Protein AF-A0A9X4X932-F1 (afdb_monomer)

Structure (mmCIF, N/CA/C/O backbone):
data_AF-A0A9X4X932-F1
#
_entry.id   AF-A0A9X4X932-F1
#
loop_
_atom_site.group_PDB
_atom_site.id
_atom_site.type_symbol
_atom_site.label_atom_id
_atom_site.label_alt_id
_atom_site.label_comp_id
_atom_site.label_asym_id
_atom_site.label_entity_id
_atom_site.label_seq_id
_atom_site.pdbx_PDB_ins_code
_atom_site.Cartn_x
_atom_site.Cartn_y
_atom_site.Cartn_z
_atom_site.occupancy
_atom_site.B_iso_or_equiv
_atom_site.auth_seq_id
_atom_site.auth_comp_id
_atom_site.auth_asym_id
_atom_site.auth_atom_id
_atom_site.pdbx_PDB_model_num
ATOM 1 N N . MET A 1 1 ? -10.048 -12.515 31.908 1.00 48.00 1 MET A N 1
ATOM 2 C CA . MET A 1 1 ? -10.410 -12.973 30.539 1.00 48.00 1 MET A CA 1
ATOM 3 C C . MET A 1 1 ? -10.831 -11.863 29.555 1.00 48.00 1 MET A C 1
ATOM 5 O O . MET A 1 1 ? -10.753 -12.101 28.356 1.00 48.00 1 MET A O 1
ATOM 9 N N . VAL A 1 2 ? -11.217 -10.650 29.987 1.00 52.97 2 VAL A N 1
ATOM 10 C CA . VAL A 1 2 ? -11.709 -9.576 29.084 1.00 52.97 2 VAL A CA 1
ATOM 11 C C . VAL A 1 2 ? -10.612 -8.940 28.201 1.00 52.97 2 VAL A C 1
ATOM 13 O O . VAL A 1 2 ? -10.848 -8.695 27.019 1.00 52.97 2 VAL A O 1
ATOM 16 N N . GLY A 1 3 ? -9.392 -8.738 28.719 1.00 59.44 3 GLY A N 1
ATOM 17 C CA . GLY A 1 3 ? -8.287 -8.108 27.970 1.00 59.44 3 GLY A CA 1
ATOM 18 C C . GLY A 1 3 ? -7.778 -8.929 26.776 1.00 59.44 3 GLY A C 1
ATOM 19 O O . GLY A 1 3 ? -7.545 -8.387 25.696 1.00 59.44 3 GLY A O 1
ATOM 20 N N . MET A 1 4 ? -7.713 -10.255 26.925 1.00 61.53 4 MET A N 1
ATOM 21 C CA . MET A 1 4 ? -7.238 -11.170 25.878 1.00 61.53 4 MET A CA 1
ATOM 22 C C . MET A 1 4 ? -8.140 -11.158 24.631 1.00 61.53 4 MET A C 1
ATOM 24 O O . MET A 1 4 ? -7.664 -11.333 23.512 1.00 61.53 4 MET A O 1
ATOM 28 N N . ASN A 1 5 ? -9.438 -10.886 24.803 1.00 75.50 5 ASN A N 1
ATOM 29 C CA . ASN A 1 5 ? -10.392 -10.803 23.697 1.00 75.50 5 ASN A CA 1
ATOM 30 C C . ASN A 1 5 ? -10.298 -9.465 22.932 1.00 75.50 5 ASN A C 1
ATOM 32 O O . ASN A 1 5 ? -10.613 -9.405 21.745 1.00 75.50 5 ASN A O 1
ATOM 36 N N . SER A 1 6 ? -9.841 -8.394 23.592 1.00 78.00 6 SER A N 1
ATOM 37 C CA . SER A 1 6 ? -9.598 -7.089 22.958 1.00 78.00 6 SER A CA 1
ATOM 38 C C . SER A 1 6 ? -8.326 -7.112 22.106 1.00 78.00 6 SER A C 1
ATOM 40 O O . SER A 1 6 ? -8.357 -6.730 20.937 1.00 78.00 6 SER A O 1
ATOM 42 N N . ILE A 1 7 ? -7.238 -7.669 22.651 1.00 86.19 7 ILE A N 1
ATOM 43 C CA . ILE A 1 7 ? -5.955 -7.810 21.946 1.00 86.19 7 ILE A CA 1
ATOM 44 C C . ILE A 1 7 ? -6.124 -8.659 20.680 1.00 86.19 7 ILE A C 1
ATOM 46 O O . ILE A 1 7 ? -5.695 -8.250 19.606 1.00 86.19 7 ILE A O 1
ATOM 50 N N . LYS A 1 8 ? -6.834 -9.795 20.759 1.00 87.75 8 LYS A N 1
ATOM 51 C CA . LYS A 1 8 ? -7.120 -10.640 19.584 1.00 87.75 8 LYS A CA 1
ATOM 52 C C . LYS A 1 8 ? -7.899 -9.901 18.491 1.00 87.75 8 LYS A C 1
ATOM 54 O O . LYS A 1 8 ? -7.604 -10.072 17.311 1.00 87.75 8 LYS A O 1
ATOM 59 N N . LYS A 1 9 ? -8.882 -9.070 18.858 1.00 87.00 9 LYS A N 1
ATOM 60 C CA . LYS A 1 9 ? -9.646 -8.258 17.893 1.00 87.00 9 LYS A CA 1
ATOM 61 C C . LYS A 1 9 ? -8.775 -7.197 17.229 1.00 87.00 9 LYS A C 1
ATOM 63 O O . LYS A 1 9 ? -8.892 -7.001 16.023 1.00 87.00 9 LYS A O 1
ATOM 68 N N . PHE A 1 10 ? -7.906 -6.551 18.000 1.00 87.31 10 PHE A N 1
ATOM 69 C CA . PHE A 1 10 ? -6.964 -5.563 17.486 1.00 87.31 10 PHE A CA 1
ATOM 70 C C . PHE A 1 10 ? -5.944 -6.192 16.529 1.00 87.31 10 PHE A C 1
ATOM 72 O O . PHE A 1 10 ? -5.785 -5.713 15.412 1.00 87.31 10 PHE A O 1
ATOM 79 N N . LEU A 1 11 ? -5.341 -7.323 16.907 1.00 92.19 11 LEU A N 1
ATOM 80 C CA . LEU A 1 11 ? -4.421 -8.066 16.041 1.00 92.19 11 LEU A CA 1
ATOM 81 C C . LEU A 1 11 ? -5.098 -8.537 14.752 1.00 92.19 11 LEU A C 1
ATOM 83 O O . LEU A 1 11 ? -4.526 -8.394 13.678 1.00 92.19 11 LEU A O 1
ATOM 87 N N . LYS A 1 12 ? -6.338 -9.039 14.829 1.00 92.44 12 LYS A N 1
ATOM 88 C CA . LYS A 1 12 ? -7.107 -9.423 13.635 1.00 92.44 12 LYS A CA 1
ATOM 89 C C . LYS A 1 12 ? -7.362 -8.229 12.710 1.00 92.44 12 LYS A C 1
ATOM 91 O O . LYS A 1 12 ? -7.328 -8.387 11.495 1.00 92.44 12 LYS A O 1
ATOM 96 N N . TRP A 1 13 ? -7.614 -7.050 13.277 1.00 93.12 13 TRP A N 1
ATOM 97 C CA . TRP A 1 13 ? -7.796 -5.821 12.508 1.00 93.12 13 TRP A CA 1
ATOM 98 C C . TRP A 1 13 ? -6.495 -5.372 11.828 1.00 93.12 13 TRP A C 1
ATOM 100 O O . TRP A 1 13 ? -6.516 -5.127 10.625 1.00 93.12 13 TRP A O 1
ATOM 110 N N . ILE A 1 14 ? -5.365 -5.366 12.549 1.00 93.19 14 ILE A N 1
ATOM 111 C CA . ILE A 1 14 ? -4.039 -5.091 11.967 1.00 93.19 14 ILE A CA 1
ATOM 112 C C . ILE A 1 14 ? -3.727 -6.084 10.850 1.00 93.19 14 ILE A C 1
ATOM 114 O O . ILE A 1 14 ? -3.326 -5.680 9.767 1.00 93.19 14 ILE A O 1
ATOM 118 N N . PHE A 1 15 ? -3.933 -7.378 11.087 1.00 95.06 15 PHE A N 1
ATOM 119 C CA . PHE A 1 15 ? -3.639 -8.405 10.094 1.00 95.06 15 PHE A CA 1
ATOM 120 C C . PHE A 1 15 ? -4.489 -8.237 8.830 1.00 95.06 15 PHE A C 1
ATOM 122 O O . PHE A 1 15 ? -3.978 -8.351 7.721 1.00 95.06 15 PHE A O 1
ATOM 129 N N . GLY A 1 16 ? -5.770 -7.886 8.983 1.00 94.81 16 GLY A N 1
ATOM 130 C CA . GLY A 1 16 ? -6.623 -7.529 7.849 1.00 94.81 16 GLY A CA 1
ATOM 131 C C . GLY A 1 16 ? -6.094 -6.319 7.075 1.00 94.81 16 GLY A C 1
ATOM 132 O O . GLY A 1 16 ? -6.049 -6.350 5.849 1.00 94.81 16 GLY A O 1
ATOM 133 N N . LEU A 1 17 ? -5.635 -5.279 7.776 1.00 95.62 17 LEU A N 1
ATOM 134 C CA . LEU A 1 17 ? -5.040 -4.097 7.152 1.00 95.62 17 LEU A CA 1
ATOM 135 C C . LEU A 1 17 ? -3.731 -4.426 6.415 1.00 95.62 17 LEU A C 1
ATOM 137 O O . LEU A 1 17 ? -3.503 -3.919 5.318 1.00 95.62 17 LEU A O 1
ATOM 141 N N . LEU A 1 18 ? -2.895 -5.298 6.982 1.00 96.25 18 LEU A N 1
ATOM 142 C CA . LEU A 1 18 ? -1.676 -5.785 6.334 1.00 96.25 18 LEU A CA 1
ATOM 143 C C . LEU A 1 18 ? -1.996 -6.554 5.051 1.00 96.25 18 LEU A C 1
ATOM 145 O O . LEU A 1 18 ? -1.373 -6.289 4.030 1.00 96.25 18 LEU A O 1
ATOM 149 N N . LEU A 1 19 ? -2.996 -7.441 5.072 1.00 97.19 19 LEU A N 1
ATOM 150 C CA . LEU A 1 19 ? -3.421 -8.184 3.883 1.00 97.19 19 LEU A CA 1
ATOM 151 C C . LEU A 1 19 ? -3.936 -7.267 2.768 1.00 97.19 19 LEU A C 1
ATOM 153 O O . LEU A 1 19 ? -3.613 -7.492 1.607 1.00 97.19 19 LEU A O 1
ATOM 157 N N . ILE A 1 20 ? -4.704 -6.226 3.108 1.00 96.19 20 ILE A N 1
ATOM 158 C CA . ILE A 1 20 ? -5.204 -5.253 2.123 1.00 96.19 20 ILE A CA 1
ATOM 159 C C . ILE A 1 20 ? -4.041 -4.491 1.484 1.00 96.19 20 ILE A C 1
ATOM 161 O O . ILE A 1 20 ? -3.986 -4.377 0.261 1.00 96.19 20 ILE A O 1
ATOM 165 N N . ASN A 1 21 ? -3.099 -4.001 2.297 1.00 97.19 21 ASN A N 1
ATOM 166 C CA . ASN A 1 21 ? -1.912 -3.325 1.776 1.00 97.19 21 ASN A CA 1
ATOM 167 C C . ASN A 1 21 ? -1.077 -4.271 0.905 1.00 97.19 21 ASN A C 1
ATOM 169 O O . ASN A 1 21 ? -0.678 -3.891 -0.187 1.00 97.19 21 ASN A O 1
ATOM 173 N N . PHE A 1 22 ? -0.866 -5.511 1.348 1.00 97.38 22 PHE A N 1
ATOM 174 C CA . PHE A 1 22 ? -0.100 -6.510 0.608 1.00 97.38 22 PHE A CA 1
ATOM 175 C C . PHE A 1 22 ? -0.729 -6.837 -0.752 1.00 97.38 22 PHE A C 1
ATOM 177 O O . PHE A 1 22 ? -0.048 -6.789 -1.772 1.00 97.38 22 PHE A O 1
ATOM 184 N N . ALA A 1 23 ? -2.038 -7.099 -0.789 1.00 97.75 23 ALA A N 1
ATOM 185 C CA . ALA A 1 23 ? -2.752 -7.364 -2.036 1.00 97.75 23 ALA A CA 1
ATOM 186 C C . ALA A 1 23 ? -2.710 -6.159 -2.989 1.00 97.75 23 ALA A C 1
ATOM 188 O O . ALA A 1 23 ? -2.485 -6.326 -4.185 1.00 97.75 23 ALA A O 1
ATOM 189 N N . GLY A 1 24 ? -2.887 -4.943 -2.463 1.00 97.19 24 GLY A N 1
ATOM 190 C CA . GLY A 1 24 ? -2.787 -3.730 -3.269 1.00 97.19 24 GLY A CA 1
ATOM 191 C C . GLY A 1 24 ? -1.385 -3.494 -3.823 1.00 97.19 24 GLY A C 1
ATOM 192 O O . GLY A 1 24 ? -1.252 -3.169 -4.997 1.00 97.19 24 GLY A O 1
ATOM 193 N N . LEU A 1 25 ? -0.342 -3.734 -3.023 1.00 97.25 25 LEU A N 1
ATOM 194 C CA . LEU A 1 25 ? 1.043 -3.635 -3.482 1.00 97.25 25 LEU A CA 1
ATOM 195 C C . LEU A 1 25 ? 1.350 -4.646 -4.583 1.00 97.25 25 LEU A C 1
ATOM 197 O O . LEU A 1 25 ? 1.926 -4.249 -5.583 1.00 97.25 25 LEU A O 1
ATOM 201 N N . ILE A 1 26 ? 0.886 -5.897 -4.480 1.00 97.62 26 ILE A N 1
ATOM 202 C CA . ILE A 1 26 ? 1.045 -6.880 -5.568 1.00 97.62 26 ILE A CA 1
ATOM 203 C C . ILE A 1 26 ? 0.453 -6.350 -6.879 1.00 97.62 26 ILE A C 1
ATOM 205 O O . ILE A 1 26 ? 1.093 -6.437 -7.924 1.00 97.62 26 ILE A O 1
ATOM 209 N N . LEU A 1 27 ? -0.759 -5.790 -6.839 1.00 97.06 27 LEU A N 1
ATOM 210 C CA . LEU A 1 27 ? -1.405 -5.245 -8.035 1.00 97.06 27 LEU A CA 1
ATOM 211 C C . LEU A 1 27 ? -0.651 -4.032 -8.594 1.00 97.06 27 LEU A C 1
ATOM 213 O O . LEU A 1 27 ? -0.505 -3.915 -9.808 1.00 97.06 27 LEU A O 1
ATOM 217 N N . ILE A 1 28 ? -0.146 -3.157 -7.724 1.00 96.88 28 ILE A N 1
ATOM 218 C CA . ILE A 1 28 ? 0.656 -1.991 -8.116 1.00 96.88 28 ILE A CA 1
ATOM 219 C C . ILE A 1 28 ? 1.989 -2.422 -8.728 1.00 96.88 28 ILE A C 1
ATOM 221 O O . ILE A 1 28 ? 2.394 -1.864 -9.746 1.00 96.88 28 ILE A O 1
ATOM 225 N N . THR A 1 29 ? 2.642 -3.435 -8.164 1.00 95.31 29 THR A N 1
ATOM 226 C CA . THR A 1 29 ? 3.875 -4.004 -8.706 1.00 95.31 29 THR A CA 1
ATOM 227 C C . THR A 1 29 ? 3.627 -4.643 -10.069 1.00 95.31 29 THR A C 1
ATOM 229 O O . THR A 1 29 ? 4.384 -4.399 -11.004 1.00 95.31 29 THR A O 1
ATOM 232 N N . LEU A 1 30 ? 2.533 -5.394 -10.242 1.00 95.62 30 LEU A N 1
ATOM 233 C CA . LEU A 1 30 ? 2.153 -5.947 -11.549 1.00 95.62 30 LEU A CA 1
ATOM 234 C C . LEU A 1 30 ? 1.865 -4.847 -12.580 1.00 95.62 30 LEU A C 1
ATOM 236 O O . LEU A 1 30 ? 2.306 -4.948 -13.724 1.00 95.62 30 LEU A O 1
ATOM 240 N N . TYR A 1 31 ? 1.161 -3.788 -12.176 1.00 93.62 31 TYR A N 1
ATOM 241 C CA . TYR A 1 31 ? 0.889 -2.629 -13.024 1.00 93.62 31 TYR A CA 1
ATOM 242 C C . TYR A 1 31 ? 2.180 -1.912 -13.442 1.00 93.62 31 TYR A C 1
ATOM 244 O O . TYR A 1 31 ? 2.394 -1.677 -14.630 1.00 93.62 31 TYR A O 1
ATOM 252 N N . SER A 1 32 ? 3.063 -1.622 -12.484 1.00 92.50 32 SER A N 1
ATOM 253 C CA . SER A 1 32 ? 4.355 -0.972 -12.733 1.00 92.50 32 SER A CA 1
ATOM 254 C C . SER A 1 32 ? 5.233 -1.841 -13.628 1.00 92.50 32 SER A C 1
ATOM 256 O O . SER A 1 32 ? 5.859 -1.342 -14.561 1.00 92.50 32 SER A O 1
ATOM 258 N N . ALA A 1 33 ? 5.228 -3.160 -13.407 1.00 91.06 33 ALA A N 1
ATOM 259 C CA . ALA A 1 33 ? 5.977 -4.099 -14.226 1.00 91.06 33 ALA A CA 1
ATOM 260 C C . ALA A 1 33 ? 5.487 -4.089 -15.679 1.00 91.06 33 ALA A C 1
ATOM 262 O O . ALA A 1 33 ? 6.291 -3.955 -16.600 1.00 91.06 33 ALA A O 1
ATOM 263 N N . TYR A 1 34 ? 4.170 -4.169 -15.885 1.00 89.94 34 TYR A N 1
ATOM 264 C CA . TYR A 1 34 ? 3.567 -4.105 -17.213 1.00 89.94 34 TYR A CA 1
ATOM 265 C C . TYR A 1 34 ? 3.877 -2.782 -17.921 1.00 89.94 34 TYR A C 1
ATOM 267 O O . TYR A 1 34 ? 4.295 -2.787 -19.077 1.00 89.94 34 TYR A O 1
ATOM 275 N N . TYR A 1 35 ? 3.711 -1.655 -17.228 1.00 87.62 35 TYR A N 1
ATOM 276 C CA . TYR A 1 35 ? 3.899 -0.333 -17.817 1.00 87.62 35 TYR A CA 1
ATOM 277 C C . TYR A 1 35 ? 5.362 -0.060 -18.180 1.00 87.62 35 TYR A C 1
ATOM 279 O O . TYR A 1 35 ? 5.644 0.452 -19.260 1.00 87.62 35 TYR A O 1
ATOM 287 N N . SER A 1 36 ? 6.303 -0.431 -17.310 1.00 86.62 36 SER A N 1
ATOM 288 C CA . SER A 1 36 ? 7.715 -0.085 -17.483 1.00 86.62 36 SER A CA 1
ATOM 289 C C . SER A 1 36 ? 8.491 -1.131 -18.280 1.00 86.62 36 SER A C 1
ATOM 291 O O . SER A 1 36 ? 9.165 -0.777 -19.246 1.00 86.62 36 SER A O 1
ATOM 293 N N . PHE A 1 37 ? 8.360 -2.424 -17.967 1.00 86.25 37 PHE A N 1
ATOM 294 C CA . PHE A 1 37 ? 9.040 -3.482 -18.729 1.00 86.25 37 PHE A CA 1
ATOM 295 C C . PHE A 1 37 ? 8.338 -3.800 -20.052 1.00 86.25 37 PHE A C 1
ATOM 297 O O . PHE A 1 37 ? 8.988 -4.277 -20.979 1.00 86.25 37 PHE A O 1
ATOM 304 N N . GLY A 1 38 ? 7.049 -3.471 -20.197 1.00 79.94 38 GLY A N 1
ATOM 305 C CA . GLY A 1 38 ? 6.346 -3.575 -21.478 1.00 79.94 38 GLY A CA 1
ATOM 306 C C . GLY A 1 38 ? 6.996 -2.737 -22.579 1.00 79.94 38 GLY A C 1
ATOM 307 O O . GLY A 1 38 ? 6.949 -3.120 -23.740 1.00 79.94 38 GLY A O 1
ATOM 308 N N . THR A 1 39 ? 7.689 -1.648 -22.231 1.00 78.50 39 THR A N 1
ATOM 309 C CA . THR A 1 39 ? 8.408 -0.809 -23.204 1.00 78.50 39 THR A CA 1
ATOM 310 C C . THR A 1 39 ? 9.663 -1.466 -23.785 1.00 78.50 39 THR A C 1
ATOM 312 O O . THR A 1 39 ? 10.127 -1.063 -24.852 1.00 78.50 39 THR A O 1
ATOM 315 N N . MET A 1 40 ? 10.183 -2.528 -23.154 1.00 79.12 40 MET A N 1
ATOM 316 C CA . MET A 1 40 ? 11.346 -3.265 -23.664 1.00 79.12 40 MET A CA 1
ATOM 317 C C . MET A 1 40 ? 11.074 -3.939 -25.009 1.00 79.12 40 MET A C 1
ATOM 319 O O . MET A 1 40 ? 12.001 -4.112 -25.797 1.00 79.12 40 MET A O 1
ATOM 323 N N . ILE A 1 41 ? 9.811 -4.255 -25.324 1.00 77.94 41 ILE A N 1
ATOM 324 C CA . ILE A 1 41 ? 9.432 -4.793 -26.642 1.00 77.94 41 ILE A CA 1
ATOM 325 C C . ILE A 1 41 ? 9.689 -3.789 -27.778 1.00 77.94 41 ILE A C 1
ATOM 327 O O . ILE A 1 41 ? 9.788 -4.185 -28.935 1.00 77.94 41 ILE A O 1
ATOM 331 N N . PHE A 1 42 ? 9.827 -2.501 -27.447 1.00 79.56 42 PHE A N 1
ATOM 332 C CA . PHE A 1 42 ? 10.140 -1.419 -28.380 1.00 79.56 42 PHE 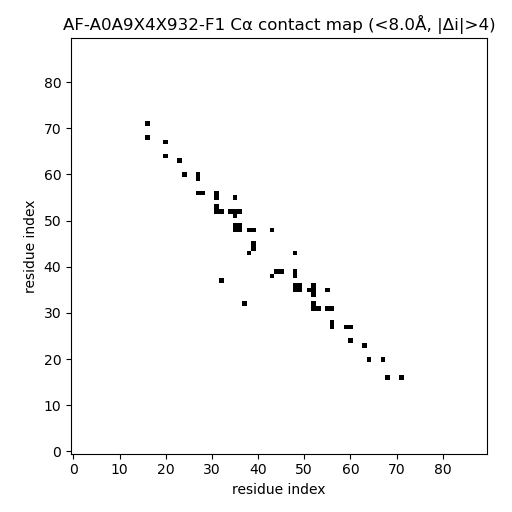A CA 1
ATOM 333 C C . PHE A 1 42 ? 11.634 -1.045 -28.385 1.00 79.56 42 PHE A C 1
ATOM 335 O O . PHE A 1 42 ? 12.004 -0.015 -28.941 1.00 79.56 42 PHE A O 1
ATOM 342 N N . GLY A 1 43 ? 12.505 -1.869 -27.786 1.00 76.00 43 GLY A N 1
ATOM 343 C CA . GLY A 1 43 ? 13.961 -1.687 -27.828 1.00 76.00 43 GLY A CA 1
ATOM 344 C C . GLY A 1 43 ? 14.540 -0.770 -26.745 1.00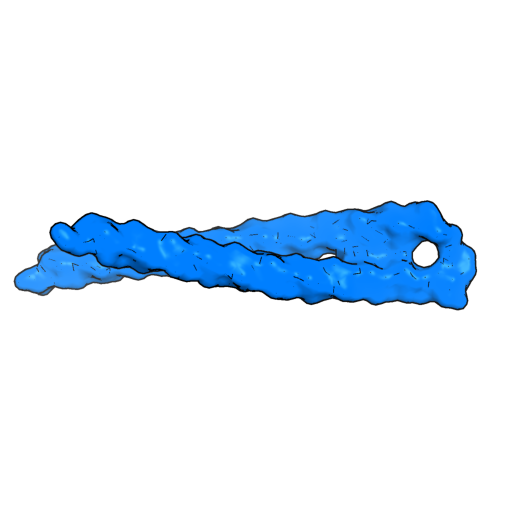 76.00 43 GLY A C 1
ATOM 345 O O . GLY A 1 43 ? 15.694 -0.361 -26.852 1.00 76.00 43 GLY A O 1
ATOM 346 N N . VAL A 1 44 ? 13.772 -0.446 -25.697 1.00 77.50 44 VAL A N 1
ATOM 347 C CA . VAL A 1 44 ? 14.269 0.320 -24.540 1.00 77.50 44 VAL A CA 1
ATOM 348 C C . VAL A 1 44 ? 15.295 -0.503 -23.753 1.00 77.50 44 VAL A C 1
ATOM 350 O O . VAL A 1 44 ? 15.060 -1.669 -23.435 1.00 77.50 44 VAL A O 1
ATOM 353 N N . HIS A 1 45 ? 16.430 0.115 -23.406 1.00 80.94 45 HIS A N 1
ATOM 354 C CA . HIS A 1 45 ? 17.477 -0.522 -22.605 1.00 80.94 45 HIS A CA 1
ATOM 355 C C . HIS A 1 45 ? 16.989 -0.892 -21.198 1.00 80.94 45 HIS A C 1
ATOM 357 O O . HIS A 1 45 ? 16.283 -0.121 -20.543 1.00 80.94 45 HIS A O 1
ATOM 363 N N . THR A 1 46 ? 17.453 -2.042 -20.702 1.00 80.62 46 THR A N 1
ATOM 364 C CA . THR A 1 46 ? 17.062 -2.620 -19.408 1.00 80.62 46 THR A CA 1
ATOM 365 C C . THR A 1 46 ? 17.171 -1.640 -18.240 1.00 80.62 46 THR A C 1
ATOM 367 O O . THR A 1 46 ? 16.290 -1.589 -17.386 1.00 80.62 46 THR A O 1
ATOM 370 N N . GLU A 1 47 ? 18.217 -0.815 -18.227 1.00 84.50 47 GLU A N 1
ATOM 371 C CA . GLU A 1 47 ? 18.470 0.161 -17.163 1.00 84.50 47 GLU A CA 1
ATOM 372 C C . GLU A 1 47 ? 17.400 1.258 -17.083 1.00 84.50 47 GLU A C 1
ATOM 374 O O . GLU A 1 47 ? 16.967 1.624 -15.989 1.00 84.50 47 GLU A O 1
ATOM 379 N N . ALA A 1 48 ? 16.938 1.757 -18.232 1.00 85.62 48 ALA A N 1
ATOM 380 C CA . ALA A 1 48 ? 15.922 2.805 -18.286 1.00 85.62 48 ALA A CA 1
ATOM 381 C C . ALA A 1 48 ? 14.569 2.285 -17.780 1.00 85.62 48 ALA A C 1
ATOM 383 O O . ALA A 1 48 ? 13.937 2.909 -16.932 1.00 85.62 48 ALA A O 1
ATOM 384 N N . ALA A 1 49 ? 14.180 1.085 -18.206 1.00 86.06 49 ALA A N 1
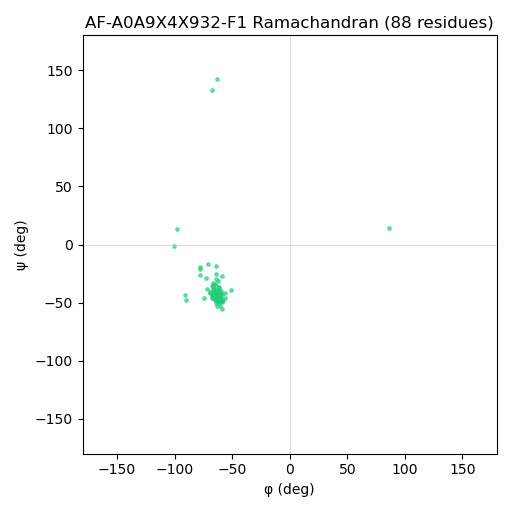ATOM 385 C CA . ALA A 1 49 ? 12.931 0.466 -17.776 1.00 86.06 49 ALA A CA 1
ATOM 386 C C . ALA A 1 49 ? 12.920 0.096 -16.280 1.00 86.06 49 ALA A C 1
ATOM 388 O O . ALA A 1 49 ? 11.880 0.213 -15.637 1.00 86.06 49 ALA A O 1
ATOM 389 N N . ILE A 1 50 ? 14.062 -0.293 -15.692 1.00 89.19 50 ILE A N 1
ATOM 390 C CA . ILE A 1 50 ? 14.167 -0.505 -14.236 1.00 89.19 50 ILE A CA 1
ATOM 391 C C . ILE A 1 50 ? 13.950 0.813 -13.483 1.00 89.19 50 ILE A C 1
ATOM 393 O O . ILE A 1 50 ? 13.256 0.842 -12.465 1.00 89.19 50 ILE A O 1
ATOM 397 N N . LYS A 1 51 ? 14.530 1.915 -13.970 1.00 91.38 51 LYS A N 1
ATOM 398 C CA . LYS A 1 51 ? 14.342 3.236 -13.360 1.00 91.38 51 LYS A CA 1
ATOM 399 C C . LYS A 1 51 ? 12.878 3.674 -13.427 1.00 91.38 51 LYS A C 1
ATOM 401 O O . LYS A 1 51 ? 12.331 4.135 -12.424 1.00 91.38 51 LYS A O 1
ATOM 406 N N . ASP A 1 52 ? 12.242 3.483 -14.577 1.00 90.69 52 ASP A N 1
ATOM 407 C CA . ASP A 1 52 ? 10.833 3.824 -14.777 1.00 90.69 52 ASP A CA 1
ATOM 408 C C . ASP A 1 52 ? 9.898 2.943 -13.944 1.00 90.69 52 ASP A C 1
ATOM 410 O O . ASP A 1 52 ? 8.897 3.443 -13.425 1.00 90.69 52 ASP A O 1
ATOM 414 N N . PHE A 1 53 ? 10.251 1.668 -13.750 1.00 93.81 53 PHE A N 1
ATOM 415 C CA . PHE A 1 53 ? 9.524 0.746 -12.879 1.00 93.81 53 PHE A CA 1
ATOM 416 C C . PHE A 1 53 ? 9.474 1.270 -11.447 1.00 93.81 53 PHE A C 1
ATOM 418 O O . PHE A 1 53 ? 8.390 1.480 -10.910 1.00 93.81 53 PHE A O 1
ATOM 425 N N . TRP A 1 54 ? 10.632 1.563 -10.848 1.00 94.12 54 TRP A N 1
ATOM 426 C CA . TRP A 1 54 ? 10.682 2.049 -9.467 1.00 94.12 54 TRP A CA 1
ATOM 427 C C . TRP A 1 54 ? 10.023 3.417 -9.299 1.00 94.12 54 TRP A C 1
ATOM 429 O O . TRP A 1 54 ? 9.396 3.668 -8.272 1.00 94.12 54 TRP A O 1
ATOM 439 N N . ASN A 1 55 ? 10.118 4.290 -10.304 1.00 94.88 55 ASN A N 1
ATOM 440 C CA . ASN A 1 55 ? 9.431 5.578 -10.282 1.00 94.88 55 ASN A CA 1
ATOM 441 C C . ASN A 1 55 ? 7.902 5.403 -10.296 1.00 94.88 55 ASN A C 1
ATOM 443 O O . ASN A 1 55 ? 7.199 5.984 -9.470 1.00 94.88 55 ASN A O 1
ATOM 447 N N . THR A 1 56 ? 7.392 4.555 -11.193 1.00 92.88 56 THR A N 1
ATOM 448 C CA . THR A 1 56 ? 5.956 4.247 -11.301 1.00 92.88 56 THR A CA 1
ATOM 449 C C . THR A 1 56 ? 5.442 3.570 -10.035 1.00 92.88 56 THR A C 1
ATOM 451 O O . THR A 1 56 ? 4.395 3.952 -9.503 1.00 92.88 56 THR A O 1
ATOM 454 N N . GLU A 1 57 ? 6.213 2.619 -9.508 1.00 94.62 57 GLU A N 1
ATOM 455 C CA . GLU A 1 57 ? 5.891 1.905 -8.280 1.00 94.62 57 GLU A CA 1
ATOM 456 C C . GLU A 1 57 ? 5.821 2.870 -7.100 1.00 94.62 57 GLU A C 1
ATOM 458 O O . GLU A 1 57 ? 4.832 2.873 -6.375 1.00 94.62 57 GLU A O 1
ATOM 463 N N . PHE A 1 58 ? 6.802 3.761 -6.941 1.00 95.94 58 PHE A N 1
ATOM 464 C CA . PHE A 1 58 ? 6.831 4.703 -5.825 1.00 95.94 58 PHE A CA 1
ATOM 465 C C . PHE A 1 58 ? 5.689 5.726 -5.889 1.00 95.94 58 PHE A C 1
ATOM 467 O O . PHE A 1 58 ? 4.989 5.936 -4.895 1.00 95.94 58 PHE A O 1
ATOM 474 N N . ILE A 1 59 ? 5.456 6.321 -7.064 1.00 96.56 59 ILE A N 1
ATOM 475 C CA . ILE A 1 59 ? 4.388 7.310 -7.277 1.00 96.56 59 ILE A CA 1
ATOM 476 C C . ILE A 1 59 ? 3.004 6.698 -7.032 1.00 96.56 59 ILE A C 1
ATOM 478 O O . ILE A 1 59 ? 2.109 7.396 -6.560 1.00 96.56 59 ILE A O 1
ATOM 482 N N . THR A 1 60 ? 2.823 5.405 -7.306 1.00 95.88 60 THR A N 1
ATOM 483 C CA . THR A 1 60 ? 1.528 4.727 -7.152 1.00 95.88 60 THR A CA 1
ATOM 484 C C . THR A 1 60 ? 1.353 4.115 -5.757 1.00 95.88 60 THR A C 1
ATOM 486 O O . THR A 1 60 ? 0.299 4.262 -5.133 1.00 95.88 60 THR A O 1
ATOM 489 N N . ALA A 1 61 ? 2.387 3.458 -5.227 1.00 96.69 61 ALA A N 1
ATOM 490 C CA . ALA A 1 61 ? 2.350 2.760 -3.944 1.00 96.69 61 ALA A CA 1
ATOM 491 C C . ALA A 1 61 ? 2.237 3.715 -2.755 1.00 96.69 61 ALA A C 1
ATOM 493 O O . ALA A 1 61 ? 1.476 3.440 -1.825 1.00 96.69 61 ALA A O 1
ATOM 494 N N . VAL A 1 62 ? 2.951 4.846 -2.773 1.00 97.00 62 VAL A N 1
ATOM 495 C CA . VAL A 1 62 ? 2.966 5.776 -1.633 1.00 97.00 62 VAL A CA 1
ATOM 496 C C . VAL A 1 62 ? 1.573 6.366 -1.360 1.00 97.00 62 VAL A C 1
ATOM 498 O O . VAL A 1 62 ? 1.088 6.214 -0.232 1.00 97.00 62 VAL A O 1
ATOM 501 N N . PRO A 1 63 ? 0.863 6.963 -2.340 1.00 97.56 63 PRO A N 1
ATOM 502 C CA . PRO A 1 63 ? -0.498 7.449 -2.123 1.00 97.56 63 PRO A CA 1
ATOM 503 C C . PRO A 1 63 ? -1.475 6.335 -1.743 1.00 97.56 63 PRO A C 1
ATOM 505 O O . PRO A 1 63 ? -2.345 6.559 -0.900 1.00 97.56 63 PRO A O 1
ATOM 508 N N . PHE A 1 64 ? -1.324 5.134 -2.315 1.00 97.38 64 PHE A N 1
ATOM 509 C CA . PHE A 1 64 ? -2.165 3.983 -1.982 1.00 97.38 64 PHE A CA 1
ATOM 510 C C . PHE A 1 64 ? -2.042 3.596 -0.503 1.00 97.38 64 PHE A C 1
ATOM 512 O O . PHE A 1 64 ? -3.054 3.545 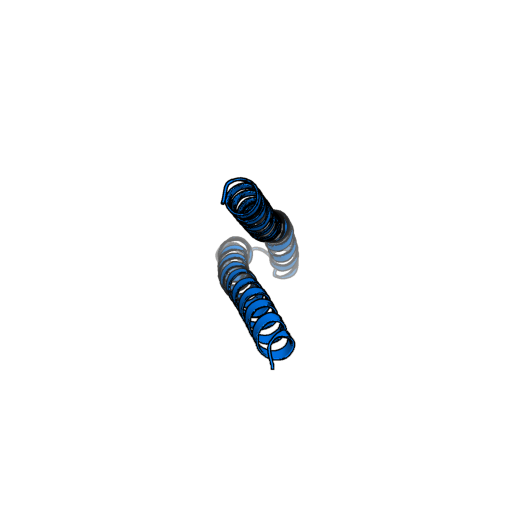0.202 1.00 97.38 64 PHE A O 1
ATOM 519 N N . ILE A 1 65 ? -0.815 3.384 -0.011 1.00 97.50 65 ILE A N 1
ATOM 520 C CA . ILE A 1 65 ? -0.564 3.031 1.393 1.00 97.50 65 ILE A CA 1
ATOM 521 C C . ILE A 1 65 ? -1.120 4.125 2.306 1.00 97.50 65 ILE A C 1
ATOM 523 O O . ILE A 1 65 ? -1.845 3.823 3.258 1.00 97.50 65 ILE A O 1
ATOM 527 N N . ILE A 1 66 ? -0.818 5.396 2.022 1.00 97.38 66 ILE A N 1
ATOM 528 C CA . ILE A 1 66 ? -1.297 6.522 2.834 1.00 97.38 66 ILE A CA 1
ATOM 529 C C . ILE A 1 66 ? -2.830 6.539 2.869 1.00 97.38 66 ILE A C 1
ATOM 531 O O . ILE A 1 66 ? -3.418 6.590 3.950 1.00 97.38 66 ILE A O 1
ATOM 535 N N . GLY A 1 67 ? -3.484 6.436 1.710 1.00 97.62 67 GLY A N 1
ATOM 536 C CA . GLY A 1 67 ? -4.940 6.464 1.592 1.00 97.62 67 GLY A CA 1
ATOM 537 C C . GLY A 1 67 ? -5.622 5.327 2.353 1.00 97.62 67 GLY A C 1
ATOM 538 O O . GLY A 1 67 ? -6.517 5.576 3.163 1.00 97.62 67 GLY A O 1
ATOM 539 N N . VAL A 1 68 ? -5.173 4.084 2.160 1.00 97.19 68 VAL A N 1
ATOM 540 C CA . VAL A 1 68 ? -5.745 2.907 2.837 1.00 97.19 68 VAL A CA 1
ATOM 541 C C . VAL A 1 68 ? -5.588 3.007 4.354 1.00 97.19 68 VAL A C 1
ATOM 543 O O . VA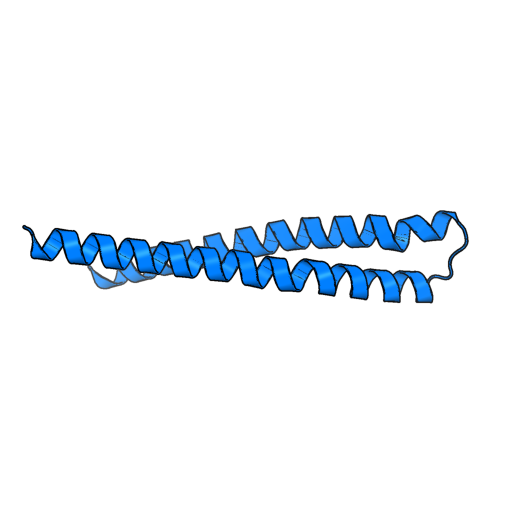L A 1 68 ? -6.546 2.761 5.093 1.00 97.19 68 VAL A O 1
ATOM 546 N N . ASN A 1 69 ? -4.410 3.407 4.837 1.00 96.00 69 ASN A N 1
ATOM 547 C CA . ASN A 1 69 ? -4.162 3.526 6.273 1.00 96.00 69 ASN A CA 1
ATOM 548 C C . ASN A 1 69 ? -4.957 4.682 6.900 1.00 96.00 69 ASN A C 1
ATOM 550 O O . ASN A 1 69 ? -5.557 4.498 7.962 1.00 96.00 69 ASN A O 1
ATOM 554 N N . LEU A 1 70 ? -5.045 5.842 6.238 1.00 97.12 70 LEU A N 1
ATOM 555 C CA . LEU A 1 70 ? -5.865 6.964 6.707 1.00 97.12 70 LEU A CA 1
ATOM 556 C C . LEU A 1 70 ? -7.347 6.591 6.798 1.00 97.12 70 LEU A C 1
ATOM 558 O O . LEU A 1 70 ? -7.996 6.896 7.803 1.00 97.12 70 LEU A O 1
ATOM 562 N N . LEU A 1 71 ? -7.884 5.892 5.794 1.00 95.44 71 LEU A N 1
ATOM 563 C CA . LEU A 1 71 ? -9.264 5.400 5.810 1.00 95.44 71 LEU A CA 1
ATOM 564 C C . LEU A 1 71 ? -9.496 4.396 6.947 1.00 95.44 71 LEU A C 1
ATOM 566 O O . LEU A 1 71 ? -10.492 4.491 7.673 1.00 95.44 71 LEU A O 1
ATOM 570 N N . ALA A 1 72 ? -8.569 3.459 7.153 1.00 95.00 72 ALA A N 1
ATOM 571 C CA . ALA A 1 7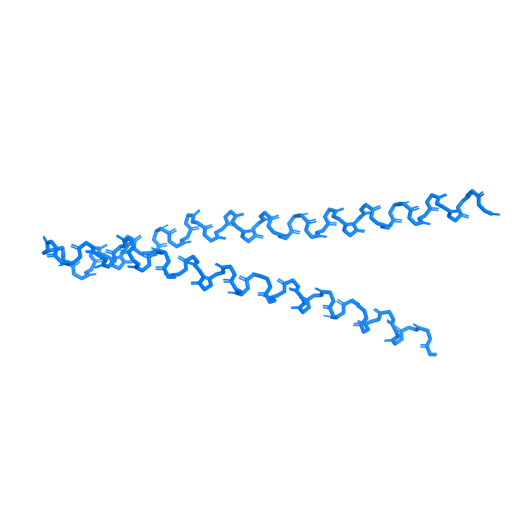2 ? -8.658 2.480 8.233 1.00 95.00 72 ALA A CA 1
ATOM 572 C C . ALA A 1 72 ? -8.660 3.154 9.618 1.00 95.00 72 ALA A C 1
ATOM 574 O O . ALA A 1 72 ? -9.497 2.836 10.466 1.00 95.00 72 ALA A O 1
ATOM 575 N N . ILE A 1 73 ? -7.779 4.131 9.842 1.00 93.75 73 ILE A N 1
ATOM 576 C CA . ILE A 1 73 ? -7.718 4.890 11.099 1.00 93.75 73 ILE A CA 1
ATOM 577 C C . ILE A 1 73 ? -8.987 5.730 11.288 1.00 93.75 73 ILE A C 1
ATOM 579 O O . ILE A 1 73 ? -9.599 5.695 12.357 1.00 93.75 73 ILE A O 1
ATOM 583 N N . SER A 1 74 ? -9.434 6.436 10.248 1.00 94.31 74 SER A N 1
ATOM 584 C CA . SER A 1 74 ? -10.619 7.303 10.309 1.00 94.31 74 SER A CA 1
ATOM 585 C C . SER A 1 74 ? -11.882 6.509 10.643 1.00 94.31 74 SER A C 1
ATOM 587 O O . SER A 1 74 ? -12.664 6.900 11.512 1.00 94.31 74 SER A O 1
ATOM 589 N N . THR A 1 75 ? -12.064 5.345 10.017 1.00 92.25 75 THR A N 1
ATOM 590 C CA . THR A 1 75 ? -13.201 4.456 10.300 1.00 92.25 75 THR A CA 1
ATOM 591 C C . THR A 1 75 ? -13.141 3.872 11.713 1.00 92.25 75 THR A C 1
ATOM 593 O O . THR A 1 75 ? -14.175 3.788 12.386 1.00 92.25 75 THR A O 1
ATOM 596 N N . ALA A 1 76 ? -11.949 3.525 12.209 1.00 90.12 76 ALA A N 1
ATOM 597 C CA . ALA A 1 76 ? -11.765 3.075 13.587 1.00 90.12 76 ALA A CA 1
ATOM 598 C C . ALA A 1 76 ? -12.130 4.176 14.599 1.00 90.12 76 ALA A C 1
ATOM 600 O O . ALA A 1 76 ? -12.922 3.930 15.516 1.00 90.12 76 ALA A O 1
ATOM 601 N N . LEU A 1 77 ? -11.637 5.402 14.393 1.00 91.00 77 LEU A N 1
ATOM 602 C CA . LEU A 1 77 ? -11.944 6.564 15.234 1.00 91.00 77 LEU A CA 1
ATOM 603 C C . LEU A 1 77 ? -13.442 6.888 15.232 1.00 91.00 77 LEU A C 1
ATOM 605 O O . LEU A 1 77 ? -14.043 7.055 16.297 1.00 91.00 77 LEU A O 1
ATOM 609 N N . PHE A 1 78 ? -14.077 6.899 14.059 1.00 92.75 78 PHE A N 1
ATOM 610 C CA . PHE A 1 78 ? -15.512 7.159 13.940 1.00 92.75 78 PHE A CA 1
ATOM 611 C C . PHE A 1 78 ? -16.350 6.108 14.683 1.00 92.75 78 PHE A C 1
ATOM 613 O O . PHE A 1 78 ? -17.304 6.439 15.396 1.00 92.75 78 PHE A O 1
ATOM 620 N N . ARG A 1 79 ? -15.964 4.828 14.596 1.00 88.00 79 ARG A N 1
ATOM 621 C CA . ARG A 1 79 ? -16.620 3.741 15.336 1.00 88.00 79 ARG A CA 1
ATOM 622 C C . ARG A 1 79 ? -16.472 3.914 16.847 1.00 88.00 79 ARG A C 1
ATOM 624 O O . ARG A 1 79 ? -17.438 3.696 17.580 1.00 88.00 79 ARG A O 1
ATOM 631 N N . MET A 1 80 ? -15.292 4.319 17.317 1.00 86.75 80 MET A N 1
ATOM 632 C CA . MET A 1 80 ? -15.060 4.616 18.733 1.00 86.75 80 MET A CA 1
ATOM 633 C C . MET A 1 80 ? -15.929 5.782 19.212 1.00 86.75 80 MET A C 1
ATOM 635 O O . MET A 1 80 ? -16.575 5.664 20.255 1.00 86.75 80 MET A O 1
ATOM 639 N N . TYR A 1 81 ? -16.000 6.867 18.438 1.00 89.31 81 TYR A N 1
ATOM 640 C CA . TYR A 1 81 ? -16.831 8.029 18.752 1.00 89.31 81 TYR A CA 1
ATOM 641 C C . TYR A 1 81 ? -18.321 7.665 18.839 1.00 89.31 81 TYR A C 1
ATOM 643 O O . TYR A 1 81 ? -18.973 7.948 19.848 1.00 89.31 81 TYR A O 1
ATOM 651 N N . LYS A 1 82 ? -18.852 6.944 17.841 1.00 88.06 82 LYS A N 1
ATOM 652 C CA . LYS A 1 82 ? -20.251 6.480 17.831 1.00 88.06 82 LYS A CA 1
ATOM 653 C C . LYS A 1 82 ? -20.574 5.599 19.042 1.00 88.06 82 LYS A C 1
ATOM 655 O O . LYS A 1 82 ? -21.623 5.761 19.664 1.00 88.06 82 LYS A O 1
ATOM 660 N N . ASN A 1 83 ? -19.667 4.690 19.402 1.00 85.50 83 ASN A N 1
ATOM 661 C CA . ASN A 1 83 ? -19.843 3.810 20.557 1.00 85.50 83 ASN A CA 1
ATOM 662 C C . ASN A 1 83 ? -19.799 4.570 21.892 1.00 85.50 83 ASN A C 1
ATOM 664 O O . ASN A 1 83 ? -20.543 4.212 22.803 1.00 85.50 83 ASN A O 1
ATOM 668 N N . LYS A 1 84 ? -18.967 5.617 22.010 1.00 81.62 84 LYS A N 1
ATOM 669 C CA . LYS A 1 84 ? -18.966 6.506 23.184 1.00 81.62 84 LYS A CA 1
ATOM 670 C C . LYS A 1 84 ? -20.290 7.260 23.307 1.00 81.62 84 LYS A C 1
ATOM 672 O O . LYS A 1 84 ? -20.922 7.166 24.350 1.00 81.62 84 LYS A O 1
ATOM 677 N N . LYS A 1 85 ? -20.759 7.906 22.230 1.00 80.75 85 LYS A N 1
ATOM 678 C CA . LYS A 1 85 ? -22.039 8.639 22.223 1.00 80.75 85 LYS A CA 1
ATOM 679 C C . LYS A 1 85 ? -23.221 7.750 22.632 1.00 80.75 85 LYS A C 1
ATOM 681 O O . LYS A 1 85 ? -24.055 8.176 23.419 1.00 80.75 85 LYS A O 1
ATOM 686 N N . LYS A 1 86 ? -23.272 6.503 22.142 1.00 74.06 86 LYS A N 1
ATOM 687 C CA . LYS A 1 86 ? -24.337 5.547 22.495 1.00 74.06 86 LYS A CA 1
ATOM 688 C C . LYS A 1 86 ? -24.338 5.173 23.985 1.00 74.06 86 LYS A C 1
ATOM 690 O O . LYS A 1 86 ? -25.413 5.002 24.536 1.00 74.06 86 LYS A O 1
ATOM 695 N N . LYS A 1 87 ? -23.165 5.062 24.621 1.00 71.69 87 LYS A N 1
ATOM 696 C CA . LYS A 1 87 ? -23.048 4.774 26.063 1.00 71.69 87 LYS A CA 1
ATOM 697 C C . LYS A 1 87 ? -23.438 5.951 26.958 1.00 71.69 87 LYS A C 1
ATOM 699 O O . LYS A 1 87 ? -23.839 5.721 28.082 1.00 71.69 87 LYS A O 1
ATOM 704 N N . THR A 1 88 ? -23.277 7.188 26.494 1.00 67.62 88 THR A N 1
ATOM 705 C CA . THR A 1 88 ? -23.658 8.388 27.264 1.00 67.62 88 THR A CA 1
ATOM 706 C 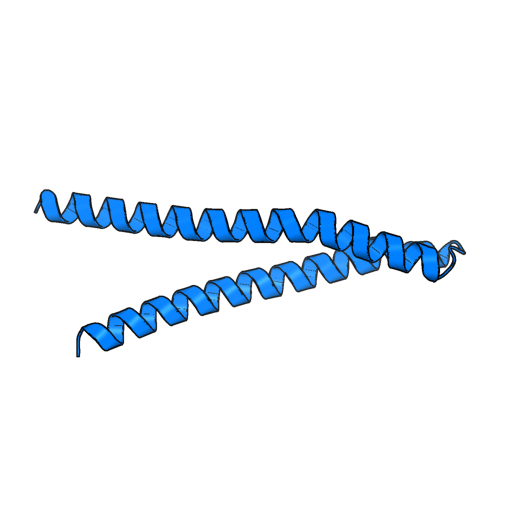C . THR A 1 88 ? -25.170 8.646 27.239 1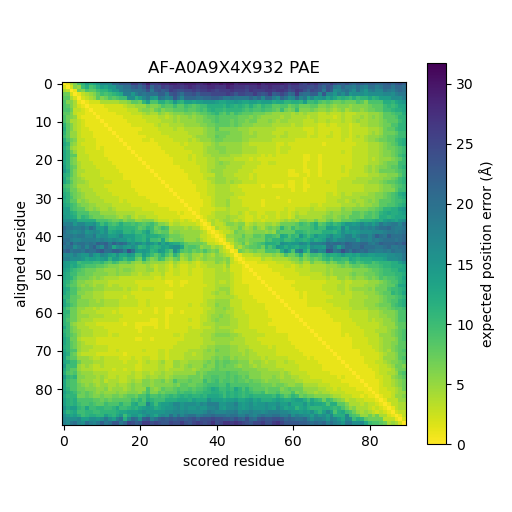.00 67.62 88 THR A C 1
ATOM 708 O O . THR A 1 88 ? -25.675 9.376 28.080 1.00 67.62 88 THR A O 1
ATOM 711 N N . LEU A 1 89 ? -25.886 8.069 26.268 1.00 63.19 89 LEU A N 1
ATOM 712 C CA . LEU A 1 89 ? -27.334 8.224 26.071 1.00 63.19 89 LEU A CA 1
ATOM 713 C C . LEU A 1 89 ? -28.162 7.036 26.602 1.00 63.19 89 LEU A C 1
ATOM 715 O O . LEU A 1 89 ? -29.380 7.055 26.447 1.00 63.19 89 LEU A O 1
ATOM 719 N N . SER A 1 90 ? -27.520 5.997 27.153 1.00 55.34 90 SER A N 1
ATOM 720 C CA . SER A 1 90 ? -28.167 4.827 27.773 1.00 55.34 90 SER A CA 1
ATOM 721 C C . SER A 1 90 ? -27.977 4.849 29.277 1.00 55.34 90 SER A C 1
ATOM 723 O O . SER A 1 90 ? -28.944 4.521 29.987 1.00 55.34 90 SER A O 1
#

Solvent-accessible surface area (backbone atoms only — not comparable to full-atom values): 4894 Å² total; per-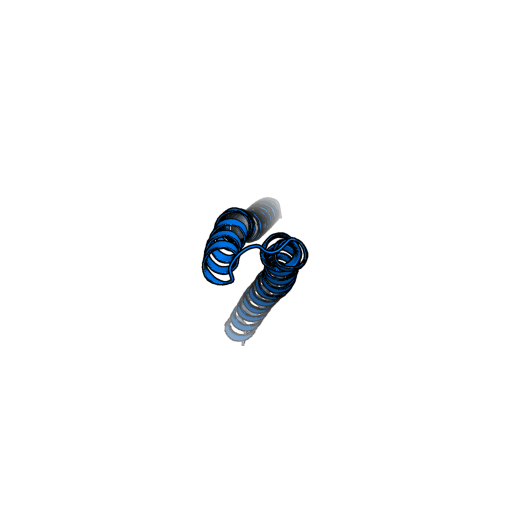residue (Å²): 122,71,66,65,58,51,52,53,53,51,51,51,49,51,51,52,52,50,51,54,50,51,55,50,47,53,54,44,48,53,50,20,45,51,66,24,54,54,44,42,84,77,71,51,56,71,69,60,31,53,53,45,22,54,51,48,33,51,68,52,48,53,58,49,54,52,52,55,51,50,51,53,51,52,54,52,53,51,53,51,51,54,54,50,56,55,63,77,76,107

Foldseek 3Di:
DVVVVVVVVVVVLVVVLVVVLVVVLVVQLVVLCCVLVVCVVVVDDPVRSVVSSVVSSCVRSVCVNVVSVVVSVVVVVVVVVVVVVVVVVD

Mean predicted aligned error: 6.62 Å

Radius of gyration: 20.37 Å; Cα contacts (8 Å, |Δi|>4): 31; chains: 1; bounding box: 47×22×59 Å

Sequence (90 aa):
MVGMNSIKKFLKWIFGLLLINFAGLILITLYSAYYSFGTMIFGVHTEAAIKDFWNTEFITAVPFIIGVNLLAISTALFRMYKNKKKKTLS

Organism: Lactobacillus johnsonii (NCBI:txid33959)

Secondary structure (DSSP, 8-state):
-HHHHHHHHHHHHHHHHHHHHHHHHHHHHHHHHHHHHGGGGGT--HHHHHHHHHHHHHHHHHHHHHHHHHHHHHHHHHHHHHHHHHHH--

pLDDT: mean 87.9, std 10.99, range [48.0, 97.75]